Protein AF-A0AAV0X705-F1 (afdb_monomer_lite)

Structure (mmCIF, N/CA/C/O backbone):
data_AF-A0AAV0X705-F1
#
_entry.id   AF-A0AAV0X705-F1
#
loop_
_atom_site.group_PDB
_atom_site.id
_atom_site.type_symbol
_atom_site.label_atom_id
_atom_site.label_alt_id
_atom_site.label_comp_id
_atom_site.label_asym_id
_atom_site.label_entity_id
_atom_site.label_seq_id
_atom_site.pdbx_PDB_ins_code
_atom_site.Cartn_x
_atom_site.Cartn_y
_atom_site.Cartn_z
_atom_site.occupancy
_atom_site.B_iso_or_equiv
_atom_site.auth_seq_id
_atom_site.auth_comp_id
_atom_site.auth_asym_id
_atom_site.auth_atom_id
_atom_site.pdbx_PDB_model_num
ATOM 1 N N . MET A 1 1 ? 3.513 -4.957 -24.515 1.00 72.44 1 MET A N 1
ATOM 2 C CA . MET A 1 1 ? 3.235 -4.388 -23.178 1.00 72.44 1 MET A CA 1
ATOM 3 C C . MET A 1 1 ? 4.508 -3.713 -22.688 1.00 72.44 1 MET A C 1
ATOM 5 O O . MET A 1 1 ? 5.542 -4.361 -22.746 1.00 72.44 1 MET A O 1
ATOM 9 N N . SER A 1 2 ? 4.488 -2.427 -22.319 1.00 89.81 2 SER A N 1
ATOM 10 C CA . SER A 1 2 ? 5.707 -1.733 -21.869 1.00 89.81 2 SER A CA 1
ATOM 11 C C . SER A 1 2 ? 5.976 -1.992 -20.386 1.00 89.81 2 SER A C 1
ATOM 13 O O . SER A 1 2 ? 5.035 -2.148 -19.607 1.00 89.81 2 SER A O 1
ATOM 15 N N . PHE A 1 3 ? 7.251 -1.988 -19.987 1.00 91.44 3 PHE A N 1
ATOM 16 C CA . PHE A 1 3 ? 7.635 -2.076 -18.574 1.00 91.44 3 PHE A CA 1
ATOM 17 C C . PHE A 1 3 ? 6.980 -0.967 -17.738 1.00 91.44 3 PHE A C 1
ATOM 19 O O . PHE A 1 3 ? 6.468 -1.230 -16.658 1.00 91.44 3 PHE A O 1
ATOM 26 N N . GLU A 1 4 ? 6.902 0.257 -18.268 1.00 94.62 4 GLU A N 1
ATOM 27 C CA . GLU A 1 4 ? 6.250 1.379 -17.585 1.00 94.62 4 GLU A CA 1
ATOM 28 C C . GLU A 1 4 ? 4.760 1.120 -17.304 1.00 94.62 4 GLU A C 1
ATOM 30 O O . GLU A 1 4 ? 4.263 1.461 -16.230 1.00 94.62 4 GLU A O 1
ATOM 35 N N . PHE A 1 5 ? 4.042 0.492 -18.241 1.00 94.25 5 PHE A N 1
ATOM 36 C CA . PHE A 1 5 ? 2.642 0.129 -18.032 1.00 94.25 5 PHE A CA 1
ATOM 37 C C . PHE A 1 5 ? 2.497 -0.916 -16.920 1.00 94.25 5 PHE A C 1
ATOM 39 O O . PHE A 1 5 ? 1.670 -0.741 -16.027 1.00 94.25 5 PHE A O 1
ATOM 46 N N . VAL A 1 6 ? 3.341 -1.953 -16.927 1.00 95.56 6 VAL A N 1
ATOM 47 C CA . VAL A 1 6 ? 3.371 -2.978 -15.869 1.00 95.56 6 VAL A CA 1
ATOM 48 C C . VAL A 1 6 ? 3.702 -2.356 -14.517 1.00 95.56 6 VAL A C 1
ATOM 50 O O . VAL A 1 6 ? 3.005 -2.612 -13.543 1.00 95.56 6 VAL A O 1
ATOM 53 N N . LEU A 1 7 ? 4.704 -1.482 -14.458 1.00 96.81 7 LEU A N 1
ATOM 54 C CA . LEU A 1 7 ? 5.115 -0.815 -13.227 1.00 96.81 7 LEU A CA 1
ATOM 55 C C . LEU A 1 7 ? 3.969 0.000 -12.613 1.00 96.81 7 LEU A C 1
ATOM 57 O O . LEU A 1 7 ? 3.712 -0.095 -11.414 1.00 96.81 7 LEU A O 1
ATOM 61 N N . ARG A 1 8 ? 3.229 0.757 -13.435 1.00 97.06 8 ARG A N 1
ATOM 62 C CA . ARG A 1 8 ? 2.030 1.480 -12.982 1.00 97.06 8 ARG A CA 1
ATOM 63 C C . ARG A 1 8 ? 0.964 0.520 -12.447 1.00 97.06 8 ARG A C 1
ATOM 65 O O . ARG A 1 8 ? 0.338 0.837 -11.441 1.00 97.06 8 ARG A O 1
ATOM 72 N N . LEU A 1 9 ? 0.759 -0.632 -13.091 1.00 96.88 9 LEU A N 1
ATOM 73 C CA . LEU A 1 9 ? -0.199 -1.641 -12.628 1.00 96.88 9 LEU A CA 1
ATOM 74 C C . LEU A 1 9 ? 0.196 -2.249 -11.283 1.00 96.88 9 LEU A C 1
ATOM 76 O O . LEU A 1 9 ? -0.670 -2.373 -10.425 1.00 96.88 9 LEU A O 1
ATOM 80 N N . VAL A 1 10 ? 1.472 -2.584 -11.083 1.00 97.88 10 VAL A N 1
ATOM 81 C CA . VAL A 1 10 ? 1.976 -3.114 -9.804 1.00 97.88 10 VAL A CA 1
ATOM 82 C C . VAL A 1 10 ? 1.732 -2.103 -8.682 1.00 97.88 10 VAL A C 1
ATOM 84 O O . VAL A 1 10 ? 1.121 -2.439 -7.671 1.00 97.88 10 VAL A O 1
ATOM 87 N N . ILE A 1 11 ? 2.092 -0.835 -8.906 1.00 98.19 11 ILE A N 1
ATOM 88 C CA . ILE A 1 11 ? 1.886 0.236 -7.920 1.00 98.19 11 ILE A CA 1
ATOM 89 C C . ILE A 1 11 ? 0.404 0.399 -7.567 1.00 98.19 11 ILE A C 1
ATOM 91 O O . ILE A 1 11 ? 0.034 0.456 -6.392 1.00 98.19 11 ILE A O 1
ATOM 95 N N . TRP A 1 12 ? -0.465 0.464 -8.578 1.00 98.19 12 TRP A N 1
ATOM 96 C CA . TRP A 1 12 ? -1.902 0.596 -8.345 1.00 98.19 12 TRP A CA 1
ATOM 97 C C . TRP A 1 12 ? -2.497 -0.633 -7.665 1.00 98.19 12 TRP A C 1
ATOM 99 O O . TRP A 1 12 ? -3.355 -0.477 -6.799 1.00 98.19 12 TRP A O 1
ATOM 109 N N . HIS A 1 13 ? -2.045 -1.833 -8.020 1.00 98.06 13 HIS A N 1
ATOM 110 C CA . HIS A 1 13 ? -2.496 -3.075 -7.407 1.00 98.06 13 HIS A CA 1
ATOM 111 C C . HIS A 1 13 ? -2.211 -3.096 -5.900 1.00 98.06 13 HIS A C 1
ATOM 113 O O . HIS A 1 13 ? -3.118 -3.383 -5.116 1.00 98.06 13 HIS A O 1
ATOM 119 N N . ASP A 1 14 ? -1.001 -2.724 -5.483 1.00 98.06 14 ASP A N 1
ATOM 120 C CA . ASP A 1 14 ? -0.610 -2.729 -4.071 1.00 98.06 14 ASP A CA 1
ATOM 121 C C . ASP A 1 14 ? -1.432 -1.729 -3.247 1.00 98.06 14 ASP A C 1
ATOM 123 O O . ASP A 1 14 ? -1.995 -2.074 -2.203 1.00 98.06 14 ASP A O 1
ATOM 127 N N . ILE A 1 15 ? -1.553 -0.493 -3.745 1.00 98.12 15 ILE A N 1
ATOM 128 C CA . ILE A 1 15 ? -2.300 0.579 -3.075 1.00 98.12 15 ILE A CA 1
ATOM 129 C C . ILE A 1 15 ? -3.785 0.221 -2.988 1.00 98.12 15 ILE A C 1
ATOM 131 O O . ILE A 1 15 ? -4.378 0.275 -1.907 1.00 98.12 15 ILE A O 1
ATOM 135 N N . LEU A 1 16 ? -4.398 -0.173 -4.108 1.00 98.38 16 LEU A N 1
ATOM 136 C CA . LEU A 1 16 ? -5.816 -0.531 -4.144 1.00 98.38 16 LEU A CA 1
ATOM 137 C C . LEU A 1 16 ? -6.106 -1.772 -3.301 1.00 98.38 16 LEU A C 1
ATOM 139 O O . LEU A 1 16 ? -7.182 -1.854 -2.709 1.00 98.38 16 LEU A O 1
ATOM 143 N N . GLY A 1 17 ? -5.162 -2.709 -3.201 1.00 98.00 17 GLY A N 1
ATOM 144 C CA . GLY A 1 17 ? -5.264 -3.876 -2.331 1.00 98.00 17 GLY A CA 1
ATOM 145 C C . GLY A 1 17 ? -5.465 -3.485 -0.868 1.00 98.00 17 GLY A C 1
ATOM 146 O O . GLY A 1 17 ? -6.417 -3.944 -0.236 1.00 98.00 17 GLY A O 1
ATOM 147 N N . GLN A 1 18 ? -4.633 -2.582 -0.348 1.00 98.00 18 GLN A N 1
ATOM 148 C CA . GLN A 1 18 ? -4.747 -2.116 1.039 1.00 98.00 18 GLN A CA 1
ATOM 149 C C . GLN A 1 18 ? -5.987 -1.249 1.264 1.00 98.00 18 GLN A C 1
ATOM 151 O O . GLN A 1 18 ? -6.723 -1.456 2.231 1.00 98.00 18 GLN A O 1
ATOM 156 N N . VAL A 1 19 ? -6.287 -0.335 0.335 1.00 98.19 19 VAL A N 1
ATOM 157 C CA . VAL A 1 19 ? -7.508 0.485 0.395 1.00 98.19 19 VAL A CA 1
ATOM 158 C C . VAL A 1 19 ? -8.756 -0.398 0.416 1.00 98.19 19 VAL A C 1
ATOM 160 O O . VAL A 1 19 ? -9.667 -0.156 1.203 1.00 98.19 19 VAL A O 1
ATOM 163 N N . LYS A 1 20 ? -8.798 -1.465 -0.390 1.00 98.12 20 LYS A N 1
ATOM 164 C CA . LYS A 1 20 ? -9.918 -2.414 -0.435 1.00 98.12 20 LYS A CA 1
ATOM 165 C C . LYS A 1 20 ? -10.153 -3.112 0.904 1.00 98.12 20 LYS A C 1
ATOM 167 O O . LYS A 1 20 ? -11.311 -3.340 1.251 1.00 98.12 20 LYS A O 1
ATOM 172 N N . ILE A 1 21 ? -9.097 -3.468 1.637 1.00 96.62 21 ILE A N 1
ATOM 173 C CA . ILE A 1 21 ? -9.215 -4.105 2.958 1.00 96.62 21 ILE A CA 1
ATOM 174 C C . ILE A 1 21 ? -9.908 -3.152 3.930 1.00 96.62 21 ILE A C 1
ATOM 176 O O . ILE A 1 21 ? -10.940 -3.505 4.497 1.00 96.62 21 ILE A O 1
ATOM 180 N N . VAL A 1 22 ? 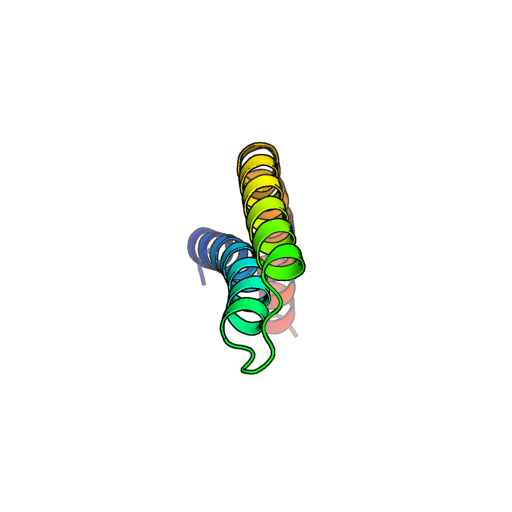-9.398 -1.925 4.053 1.00 97.69 22 VAL A N 1
ATOM 181 C CA . VAL A 1 22 ? -9.990 -0.916 4.941 1.00 97.69 22 VAL A CA 1
ATOM 182 C C . VAL A 1 22 ? -11.417 -0.580 4.521 1.00 97.69 22 VAL A C 1
ATOM 184 O O . VAL A 1 22 ? -12.305 -0.515 5.361 1.00 97.69 22 VAL A O 1
ATOM 187 N N . ASN A 1 23 ? -11.673 -0.451 3.219 1.00 97.44 23 ASN A N 1
ATOM 188 C CA . ASN A 1 23 ? -13.004 -0.144 2.707 1.00 97.44 23 ASN A CA 1
ATOM 189 C C . ASN A 1 2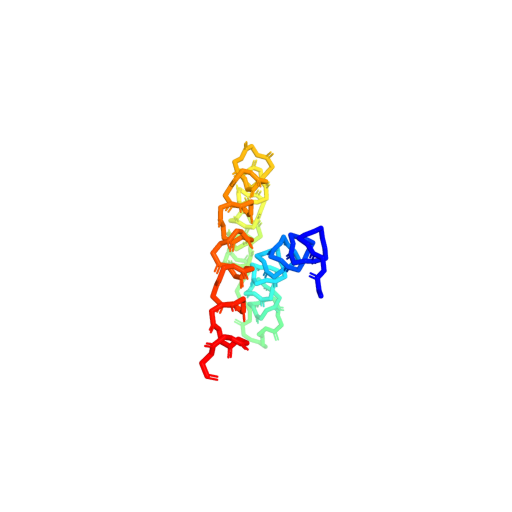3 ? -14.037 -1.217 3.085 1.00 97.44 23 ASN A C 1
ATOM 191 O O . ASN A 1 23 ? -15.178 -0.891 3.387 1.00 97.44 23 ASN A O 1
ATOM 195 N N . ARG A 1 24 ? -13.645 -2.497 3.119 1.00 97.25 24 ARG A N 1
ATOM 196 C CA . ARG A 1 24 ? -14.529 -3.578 3.583 1.00 97.25 24 ARG A CA 1
ATOM 197 C C . ARG A 1 24 ? -14.856 -3.467 5.067 1.00 97.25 24 ARG A C 1
ATOM 199 O O . ARG A 1 24 ? -16.002 -3.690 5.427 1.00 97.25 24 ARG A O 1
ATOM 206 N N . ILE A 1 25 ? -13.878 -3.110 5.898 1.00 96.06 25 ILE A N 1
ATOM 207 C CA . ILE A 1 25 ? -14.077 -2.917 7.342 1.00 96.06 25 ILE A CA 1
ATOM 208 C C . ILE A 1 25 ? -15.035 -1.748 7.595 1.00 96.06 25 ILE A C 1
ATOM 210 O O . ILE A 1 25 ? -15.978 -1.880 8.366 1.00 96.06 25 ILE A O 1
ATOM 214 N N . LEU A 1 26 ? -14.839 -0.632 6.888 1.00 96.75 26 LEU A N 1
ATOM 215 C CA . LEU A 1 26 ? -15.677 0.564 7.018 1.00 96.75 26 LEU A CA 1
ATOM 216 C C . LEU A 1 26 ? -17.113 0.367 6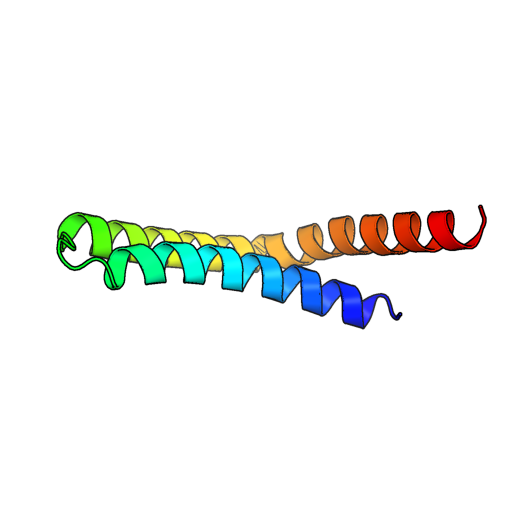.515 1.00 96.75 26 LEU A C 1
ATOM 218 O O . LEU A 1 26 ? -18.017 1.068 6.955 1.00 96.75 26 LEU A O 1
ATOM 222 N N . GLN A 1 27 ? -17.324 -0.553 5.573 1.00 97.25 27 GLN A N 1
ATOM 223 C CA . GLN A 1 27 ? -18.645 -0.85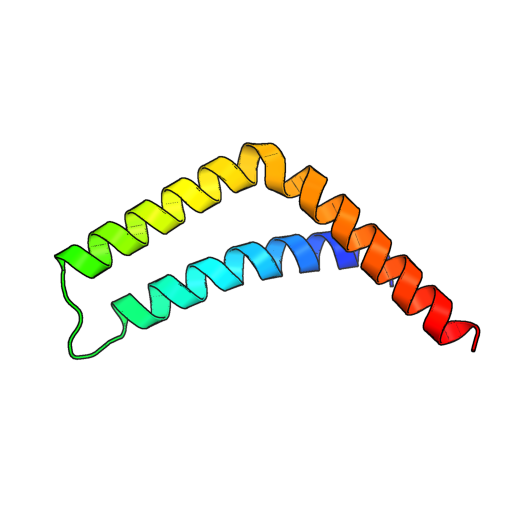4 5.017 1.00 97.25 27 GLN A CA 1
ATOM 224 C C . GLN A 1 27 ? -19.377 -1.980 5.761 1.00 97.25 27 GLN A C 1
ATOM 226 O O . GLN A 1 27 ? -20.502 -2.313 5.383 1.00 97.25 27 GLN A O 1
ATOM 231 N N . ASP A 1 28 ? -18.773 -2.587 6.786 1.00 96.12 28 ASP A N 1
ATOM 232 C CA . ASP A 1 28 ? -19.431 -3.640 7.557 1.00 96.12 28 ASP A CA 1
ATOM 233 C C . ASP A 1 28 ? -20.626 -3.054 8.346 1.00 96.12 28 ASP A C 1
ATOM 235 O O . ASP A 1 28 ? -20.459 -2.086 9.088 1.00 96.12 28 ASP A O 1
ATOM 239 N N . PRO A 1 29 ? -21.847 -3.615 8.247 1.00 95.06 29 PRO A N 1
ATOM 240 C CA . PRO A 1 29 ? -22.996 -3.141 9.027 1.00 95.06 29 PRO A CA 1
ATOM 241 C C . PRO A 1 29 ? -22.804 -3.223 10.550 1.00 95.06 29 PRO A C 1
ATOM 243 O O . PRO A 1 29 ? -23.532 -2.575 11.299 1.00 95.06 29 PRO A O 1
ATOM 246 N N . LYS A 1 30 ? -21.858 -4.046 11.010 1.00 96.00 30 LYS A N 1
ATOM 247 C CA . LYS A 1 30 ? -21.439 -4.214 12.406 1.00 96.00 30 LYS A CA 1
ATOM 248 C C . LYS A 1 30 ? -20.078 -3.564 12.669 1.00 96.00 30 LYS A C 1
ATOM 250 O O . LYS A 1 30 ? -19.366 -3.999 13.571 1.00 96.00 30 LYS A O 1
ATOM 255 N N . MET A 1 31 ? -19.703 -2.570 11.863 1.00 95.69 31 MET A N 1
ATOM 256 C CA . MET A 1 31 ? -18.443 -1.846 11.986 1.00 95.69 31 MET A CA 1
ATOM 257 C C . MET A 1 31 ? -18.219 -1.377 13.428 1.00 95.69 31 MET A C 1
ATOM 259 O O . MET A 1 31 ? -19.061 -0.714 14.035 1.00 95.69 31 MET A O 1
ATOM 263 N N . ASP A 1 32 ? -17.041 -1.714 13.942 1.00 96.19 32 ASP A N 1
ATOM 264 C CA . ASP A 1 32 ? -16.526 -1.233 15.214 1.00 96.19 32 ASP A CA 1
ATOM 265 C C . ASP A 1 32 ? -15.626 -0.010 14.985 1.00 96.19 32 ASP A C 1
ATOM 267 O O . ASP A 1 32 ? -14.769 -0.010 14.092 1.00 96.19 32 ASP A O 1
ATOM 271 N N . LEU A 1 33 ? -15.845 1.053 15.765 1.00 95.44 33 LEU A N 1
ATOM 272 C CA . LEU A 1 33 ? -15.141 2.326 15.589 1.00 95.44 33 LEU A CA 1
ATOM 273 C C . LEU A 1 33 ? -13.648 2.197 15.903 1.00 95.44 33 LEU A C 1
ATOM 275 O O . LEU A 1 33 ? -12.829 2.732 15.152 1.00 95.44 33 LEU A O 1
ATOM 279 N N . ASP A 1 34 ? -13.290 1.454 16.950 1.00 96.69 34 ASP A N 1
ATOM 280 C CA . ASP A 1 34 ? -11.896 1.277 17.361 1.00 96.69 34 ASP A CA 1
ATOM 281 C C . ASP A 1 34 ? -11.124 0.446 16.327 1.00 96.69 34 ASP A C 1
ATOM 283 O O . ASP A 1 34 ? -10.046 0.845 15.867 1.00 96.69 34 ASP A O 1
ATOM 287 N N . ALA A 1 35 ? -11.704 -0.667 15.869 1.00 93.50 35 ALA A N 1
ATOM 288 C CA . ALA A 1 35 ? -11.148 -1.487 14.797 1.00 93.50 35 ALA A CA 1
ATOM 289 C C . ALA A 1 35 ? -10.996 -0.697 13.486 1.00 93.50 35 ALA A C 1
ATOM 291 O O . ALA A 1 35 ? -9.989 -0.834 12.783 1.00 93.50 35 ALA A O 1
ATOM 292 N N . SER A 1 36 ? -11.960 0.167 13.165 1.00 96.44 36 SER A N 1
ATOM 293 C CA . SER A 1 36 ? -11.926 1.014 11.968 1.00 96.44 36 SER A CA 1
ATOM 294 C C . SER A 1 36 ? -10.836 2.078 12.037 1.00 96.44 36 SER A C 1
ATOM 296 O O . SER A 1 36 ? -10.074 2.240 11.081 1.00 96.44 36 SER A O 1
ATOM 298 N N . ALA A 1 37 ? -10.705 2.763 13.176 1.00 97.56 37 ALA A N 1
ATOM 299 C CA . ALA A 1 37 ? -9.643 3.736 13.406 1.00 97.56 37 ALA A CA 1
ATOM 300 C C . ALA A 1 37 ? -8.256 3.077 13.330 1.00 97.56 37 ALA A C 1
ATOM 302 O O . ALA A 1 37 ? -7.358 3.588 12.657 1.00 97.56 37 ALA A O 1
ATOM 303 N N . SER A 1 38 ? -8.099 1.897 13.939 1.00 97.56 38 SER A N 1
ATOM 304 C CA . SER A 1 38 ? -6.866 1.104 13.866 1.00 97.56 38 SER A CA 1
ATOM 305 C C . SER A 1 38 ? -6.515 0.701 12.426 1.00 97.56 38 SER A C 1
ATOM 307 O O . SER A 1 38 ? -5.361 0.805 11.994 1.00 97.56 38 SER A O 1
ATOM 309 N N . SER A 1 39 ? -7.519 0.312 11.639 1.00 97.06 39 SER A N 1
ATOM 310 C CA . SER A 1 39 ? -7.344 -0.088 10.238 1.00 97.06 39 SER A CA 1
ATOM 311 C C . SER A 1 39 ? -6.955 1.088 9.337 1.00 97.06 39 SER A C 1
ATOM 313 O O . SER A 1 39 ? -6.073 0.949 8.488 1.00 97.06 39 SER A O 1
ATOM 315 N N . LEU A 1 40 ? -7.542 2.270 9.554 1.00 98.12 40 LEU A N 1
ATOM 316 C CA . LEU A 1 40 ? -7.132 3.508 8.883 1.00 98.12 40 LEU A CA 1
ATOM 317 C C . LEU A 1 40 ? -5.693 3.902 9.244 1.00 98.12 40 LEU A C 1
ATOM 319 O O . LEU A 1 40 ? -4.914 4.242 8.354 1.00 98.12 40 LEU A O 1
ATOM 323 N N . GLY A 1 41 ? -5.308 3.792 10.519 1.00 98.31 41 GLY A N 1
ATOM 324 C CA . GLY A 1 41 ? -3.926 4.014 10.957 1.00 98.31 41 GLY A CA 1
ATOM 325 C C . GLY A 1 41 ? -2.940 3.062 10.276 1.00 98.31 41 GLY A C 1
ATOM 326 O O . GLY A 1 41 ? -1.897 3.485 9.779 1.00 98.31 41 GLY A O 1
ATOM 327 N N . SER A 1 42 ? -3.318 1.789 10.155 1.00 97.75 42 SER A N 1
ATOM 328 C CA . SER A 1 42 ? -2.526 0.775 9.452 1.00 97.75 42 SER A CA 1
ATOM 329 C C . SER A 1 42 ? -2.351 1.101 7.965 1.00 97.75 42 SER A C 1
ATOM 331 O O . SER A 1 42 ? -1.252 0.945 7.431 1.00 97.75 42 SER A O 1
ATOM 333 N N . LEU A 1 43 ? -3.395 1.612 7.300 1.00 98.38 43 LEU A N 1
ATOM 334 C CA . LEU A 1 43 ? -3.316 2.080 5.912 1.00 98.38 43 LEU A CA 1
ATOM 335 C C . LEU A 1 43 ? -2.378 3.282 5.760 1.00 98.38 43 LEU A C 1
ATOM 337 O O . LEU A 1 43 ? -1.588 3.311 4.818 1.00 98.38 43 LEU A O 1
ATOM 341 N N . ILE A 1 44 ? -2.415 4.243 6.687 1.00 98.44 44 ILE A N 1
ATOM 342 C CA . ILE A 1 44 ? -1.483 5.381 6.687 1.00 98.44 44 ILE A CA 1
ATOM 343 C C . ILE A 1 44 ? -0.042 4.876 6.813 1.00 98.44 44 ILE A C 1
ATOM 345 O O . ILE A 1 44 ? 0.791 5.191 5.965 1.00 98.44 44 ILE A O 1
ATOM 349 N N . THR A 1 45 ? 0.239 4.021 7.801 1.00 98.38 45 THR A N 1
ATOM 350 C CA . THR A 1 45 ? 1.574 3.430 7.988 1.00 98.38 45 THR A CA 1
ATOM 351 C C . THR A 1 45 ? 2.028 2.637 6.760 1.00 98.38 45 THR A C 1
ATOM 353 O O . THR A 1 45 ? 3.203 2.687 6.391 1.00 98.38 45 THR A O 1
ATOM 356 N N . PHE A 1 46 ? 1.121 1.904 6.108 1.00 98.25 46 PHE A N 1
ATOM 357 C CA . PHE A 1 46 ? 1.420 1.228 4.849 1.00 98.25 46 PHE A CA 1
ATOM 358 C C . PHE A 1 46 ? 1.840 2.230 3.772 1.00 98.25 46 PHE A C 1
ATOM 360 O O . PHE A 1 46 ? 2.902 2.052 3.183 1.00 98.25 46 PHE A O 1
ATOM 367 N N . LEU A 1 47 ? 1.062 3.291 3.536 1.00 98.19 47 LEU A N 1
ATOM 368 C CA . LEU A 1 47 ? 1.352 4.288 2.500 1.00 98.19 47 LEU A CA 1
ATOM 369 C C . LEU A 1 47 ? 2.670 5.029 2.767 1.00 98.19 47 LEU A C 1
ATOM 371 O O . LEU A 1 47 ? 3.438 5.278 1.837 1.00 98.19 47 LEU A O 1
ATOM 375 N N . GLU A 1 48 ? 2.977 5.336 4.027 1.00 98.31 48 GLU A N 1
ATOM 376 C CA . GLU A 1 48 ? 4.246 5.956 4.424 1.00 98.31 48 GLU A CA 1
ATOM 377 C C . GLU A 1 48 ? 5.451 5.064 4.115 1.00 98.31 48 GLU A C 1
ATOM 379 O O . GLU A 1 48 ? 6.449 5.547 3.574 1.00 98.31 48 GLU A O 1
ATOM 384 N N . LYS A 1 49 ? 5.351 3.762 4.409 1.00 98.06 49 LYS A N 1
ATOM 385 C CA . LYS A 1 49 ? 6.383 2.772 4.062 1.00 98.06 49 LYS A CA 1
ATOM 386 C C . LYS A 1 49 ? 6.464 2.563 2.553 1.00 98.06 49 LYS A C 1
ATOM 388 O O . LYS A 1 49 ? 7.550 2.557 1.987 1.00 98.06 49 LYS A O 1
ATOM 393 N N . TYR A 1 50 ? 5.322 2.462 1.880 1.00 98.06 50 TYR A N 1
ATOM 394 C CA . TYR A 1 50 ? 5.265 2.282 0.434 1.00 98.06 50 TYR A CA 1
ATOM 395 C C . TYR A 1 50 ? 5.915 3.458 -0.305 1.00 98.06 50 TYR A C 1
ATOM 397 O O . TYR A 1 50 ? 6.576 3.273 -1.321 1.00 98.06 50 TYR A O 1
ATOM 405 N N . ARG A 1 51 ? 5.823 4.676 0.239 1.00 97.12 51 ARG A N 1
ATOM 406 C CA . ARG A 1 51 ? 6.523 5.843 -0.307 1.00 97.12 51 ARG A CA 1
ATOM 407 C C . ARG A 1 51 ? 8.050 5.720 -0.234 1.00 97.12 51 ARG A C 1
ATOM 409 O O . ARG A 1 51 ? 8.720 6.267 -1.103 1.00 97.12 51 ARG A O 1
ATOM 416 N N . THR A 1 52 ? 8.611 5.056 0.780 1.00 97.56 52 THR A N 1
ATOM 417 C CA . THR A 1 52 ? 10.072 4.937 0.940 1.00 97.56 52 THR A CA 1
ATOM 418 C C . THR A 1 52 ? 10.670 3.765 0.172 1.00 97.56 52 THR A C 1
ATOM 420 O O . THR A 1 52 ? 11.762 3.912 -0.369 1.00 97.56 52 THR A O 1
ATOM 423 N N . ASN A 1 53 ? 9.986 2.620 0.101 1.00 95.31 53 ASN A N 1
ATOM 424 C CA . ASN A 1 53 ? 10.532 1.403 -0.520 1.00 95.31 53 ASN A CA 1
ATOM 425 C C . ASN A 1 53 ? 9.636 0.758 -1.591 1.00 95.31 53 ASN A C 1
ATOM 427 O O . ASN A 1 53 ? 10.096 -0.116 -2.325 1.00 95.31 53 ASN A O 1
ATOM 431 N N . GLY A 1 54 ? 8.385 1.195 -1.729 1.00 96.94 54 GLY A N 1
ATOM 432 C CA . GLY A 1 54 ? 7.407 0.580 -2.627 1.00 96.94 54 GLY A CA 1
ATOM 433 C C . GLY A 1 54 ? 7.768 0.723 -4.100 1.00 96.94 54 GLY A C 1
ATOM 434 O O . GLY A 1 54 ? 7.548 -0.209 -4.861 1.00 96.94 54 GLY A O 1
ATOM 435 N N . PHE A 1 55 ? 8.394 1.832 -4.508 1.00 96.38 55 PHE A N 1
ATOM 436 C CA . PHE A 1 55 ? 8.795 2.020 -5.907 1.00 96.38 55 PHE A CA 1
ATOM 437 C C . PHE A 1 55 ? 9.889 1.039 -6.352 1.00 96.38 55 PHE A C 1
ATOM 439 O O . PHE A 1 55 ? 9.774 0.442 -7.420 1.00 96.38 55 PHE A O 1
ATOM 446 N N . GLU A 1 56 ? 10.928 0.838 -5.537 1.00 97.69 56 GLU A N 1
ATOM 447 C CA . GLU A 1 56 ? 11.994 -0.120 -5.860 1.00 97.69 56 GLU A CA 1
ATOM 448 C C . GLU A 1 56 ? 11.480 -1.564 -5.818 1.00 97.69 56 GLU A C 1
ATOM 450 O O . GLU A 1 56 ? 11.772 -2.345 -6.721 1.00 97.69 56 GLU A O 1
ATOM 455 N N . ASN A 1 57 ? 10.617 -1.898 -4.853 1.00 97.75 57 ASN A N 1
ATOM 456 C CA . ASN A 1 57 ? 9.955 -3.204 -4.814 1.00 97.75 57 ASN A CA 1
ATOM 457 C C . ASN A 1 57 ? 9.069 -3.432 -6.053 1.00 97.75 57 ASN A C 1
ATOM 459 O O . ASN A 1 57 ? 9.125 -4.495 -6.669 1.00 97.75 57 ASN A O 1
ATOM 463 N N . ALA A 1 58 ? 8.297 -2.422 -6.467 1.00 98.06 58 ALA A N 1
ATOM 464 C CA . ALA A 1 58 ? 7.429 -2.509 -7.637 1.00 98.06 58 ALA A CA 1
ATOM 465 C C . ALA A 1 58 ? 8.217 -2.688 -8.944 1.00 98.06 58 ALA A C 1
ATOM 467 O O . ALA A 1 58 ? 7.734 -3.354 -9.860 1.00 98.06 58 ALA A O 1
ATOM 468 N N . LYS A 1 59 ? 9.439 -2.142 -9.042 1.00 97.69 59 LYS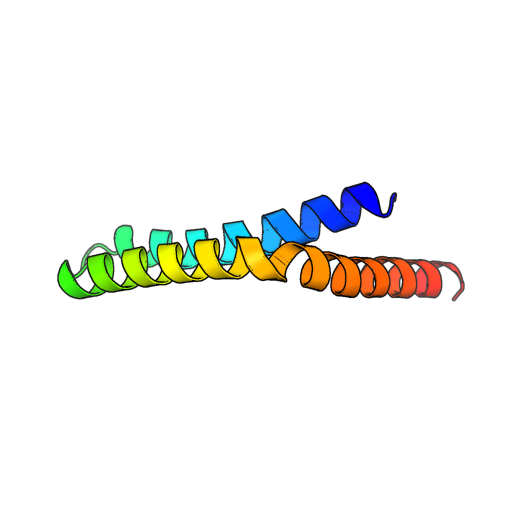 A N 1
ATOM 469 C CA . LYS A 1 59 ? 10.331 -2.402 -10.183 1.00 97.69 59 LYS A CA 1
ATOM 470 C C . LYS A 1 59 ? 10.752 -3.862 -10.260 1.00 97.69 59 LYS A C 1
ATOM 472 O O . LYS A 1 59 ? 10.695 -4.417 -11.352 1.00 97.69 59 LYS A O 1
ATOM 477 N N . LEU A 1 60 ? 11.158 -4.465 -9.139 1.00 97.62 60 LEU A N 1
ATOM 478 C CA . LEU A 1 60 ? 11.571 -5.873 -9.096 1.00 97.62 60 LEU A CA 1
ATOM 479 C C . LEU A 1 60 ? 10.430 -6.781 -9.569 1.00 97.62 60 LEU A C 1
ATOM 481 O O . LEU A 1 60 ? 10.600 -7.537 -10.520 1.00 97.62 60 LEU A O 1
ATOM 485 N N . VAL A 1 61 ? 9.234 -6.591 -9.007 1.00 97.19 61 VAL A N 1
ATOM 486 C CA . VAL A 1 61 ? 8.024 -7.317 -9.427 1.00 97.19 61 VAL A CA 1
ATOM 487 C C . VAL A 1 61 ? 7.688 -7.047 -10.898 1.00 97.19 61 VAL A C 1
ATOM 489 O O . VAL A 1 61 ? 7.317 -7.951 -11.643 1.00 97.19 61 VAL A O 1
ATOM 492 N N . GLY A 1 62 ? 7.833 -5.802 -11.356 1.00 96.44 62 GLY A N 1
ATOM 493 C CA . GLY A 1 62 ? 7.598 -5.442 -12.752 1.00 96.44 62 GLY A CA 1
ATOM 494 C C . GLY A 1 62 ? 8.537 -6.158 -13.728 1.00 96.44 62 GLY A C 1
ATOM 495 O O . GLY A 1 62 ? 8.093 -6.554 -14.806 1.00 96.44 62 GLY A O 1
ATOM 496 N N . ILE A 1 63 ? 9.810 -6.343 -13.358 1.00 95.19 63 ILE A N 1
ATOM 497 C CA . ILE A 1 63 ? 10.795 -7.095 -14.150 1.00 95.19 63 ILE A CA 1
ATOM 498 C C . ILE A 1 63 ? 10.366 -8.560 -14.240 1.00 95.19 63 ILE A C 1
ATOM 500 O O . ILE A 1 63 ? 10.230 -9.072 -15.348 1.00 95.19 63 ILE A O 1
ATOM 504 N N . GLU A 1 64 ? 10.037 -9.190 -13.110 1.00 95.50 64 GLU A N 1
ATOM 505 C CA . GLU A 1 64 ? 9.573 -10.585 -13.059 1.00 95.50 64 GLU A CA 1
ATOM 506 C C . GLU A 1 64 ? 8.322 -10.821 -13.930 1.00 95.50 64 GLU A C 1
ATOM 508 O O . GLU A 1 64 ? 8.213 -11.818 -14.650 1.00 95.50 64 GLU A O 1
ATOM 513 N N . ILE A 1 65 ? 7.368 -9.882 -13.928 1.00 94.38 65 ILE A N 1
ATOM 514 C CA . ILE A 1 65 ? 6.166 -9.959 -14.774 1.00 94.38 65 ILE A CA 1
ATOM 515 C C . ILE A 1 65 ? 6.524 -9.848 -16.262 1.00 94.38 65 ILE A C 1
ATOM 517 O O . ILE A 1 65 ? 5.986 -10.591 -17.084 1.00 94.38 65 ILE A O 1
ATOM 521 N N . VAL A 1 66 ? 7.416 -8.929 -16.639 1.00 92.19 66 VAL A N 1
ATOM 522 C CA . VAL A 1 66 ? 7.834 -8.776 -18.042 1.00 92.19 66 VAL A CA 1
ATOM 523 C C . VAL A 1 66 ? 8.604 -10.005 -18.522 1.00 92.19 66 VAL A C 1
ATOM 525 O O . VAL A 1 66 ? 8.341 -10.481 -19.626 1.00 92.19 66 VAL A O 1
ATOM 528 N N . GLU A 1 67 ? 9.508 -10.539 -17.701 1.00 91.44 67 GLU A N 1
ATOM 529 C CA . GLU A 1 67 ? 10.285 -11.743 -18.003 1.00 91.44 67 GLU A CA 1
ATOM 530 C C . GLU A 1 67 ? 9.394 -12.972 -18.137 1.00 91.44 67 GLU A C 1
ATOM 532 O O . GLU A 1 67 ? 9.503 -13.695 -19.127 1.00 91.44 67 GLU A O 1
ATOM 537 N N . SER A 1 68 ? 8.468 -13.178 -17.196 1.00 90.12 68 SER A N 1
ATOM 538 C CA . SER A 1 68 ? 7.526 -14.293 -17.275 1.00 90.12 68 SER A CA 1
ATOM 539 C C . SER A 1 68 ? 6.700 -14.203 -18.552 1.00 90.12 68 SER A C 1
ATOM 541 O O . SER A 1 68 ? 6.690 -15.156 -19.323 1.00 90.12 68 SER A O 1
ATOM 543 N N . ILE A 1 69 ? 6.084 -13.054 -18.848 1.00 86.06 69 ILE A N 1
ATOM 544 C CA . ILE A 1 69 ? 5.295 -12.855 -20.073 1.00 86.06 69 ILE A CA 1
ATOM 545 C C . ILE A 1 69 ? 6.147 -13.072 -21.322 1.00 86.06 69 ILE A C 1
ATOM 547 O O . ILE A 1 69 ? 5.698 -13.764 -22.228 1.00 86.06 69 ILE A O 1
ATOM 551 N N . GLY A 1 70 ? 7.374 -12.550 -21.371 1.00 78.06 70 GLY A N 1
ATOM 552 C CA . GLY A 1 70 ? 8.311 -12.800 -22.468 1.00 78.06 70 GLY A CA 1
ATOM 553 C C . GLY A 1 70 ? 8.653 -14.282 -22.648 1.00 78.06 70 GLY A C 1
ATOM 554 O O . GLY A 1 70 ? 8.734 -14.748 -23.782 1.00 78.06 70 GLY A O 1
ATOM 555 N N . ALA A 1 71 ? 8.792 -15.038 -21.557 1.00 68.44 71 ALA A N 1
ATOM 556 C CA . ALA A 1 71 ? 8.986 -16.484 -21.602 1.00 68.44 71 ALA A CA 1
ATOM 557 C C . ALA A 1 71 ? 7.753 -17.212 -22.163 1.00 68.44 71 ALA A C 1
ATOM 559 O O . ALA A 1 71 ? 7.916 -18.094 -23.000 1.00 68.44 71 ALA A O 1
ATOM 560 N N . TRP A 1 72 ? 6.532 -16.793 -21.801 1.00 61.81 72 TRP A N 1
ATOM 561 C CA . TRP A 1 72 ? 5.289 -17.351 -22.359 1.00 61.81 72 TRP A CA 1
ATOM 562 C C . TRP A 1 72 ? 5.158 -17.158 -23.880 1.00 61.81 72 TRP A C 1
ATOM 564 O O . TRP A 1 72 ? 4.537 -17.988 -24.530 1.00 61.81 72 TRP A O 1
ATOM 574 N N . TRP A 1 73 ? 5.724 -16.093 -24.463 1.00 57.78 73 TRP A N 1
ATOM 575 C CA . TRP A 1 73 ? 5.685 -15.862 -25.920 1.00 57.78 73 TRP A CA 1
ATOM 576 C C . TRP A 1 73 ? 6.688 -16.709 -26.718 1.00 57.78 73 TRP A C 1
ATOM 578 O O . TRP A 1 73 ? 6.545 -16.817 -27.934 1.00 57.78 73 TRP A O 1
ATOM 588 N N . ASN A 1 74 ? 7.701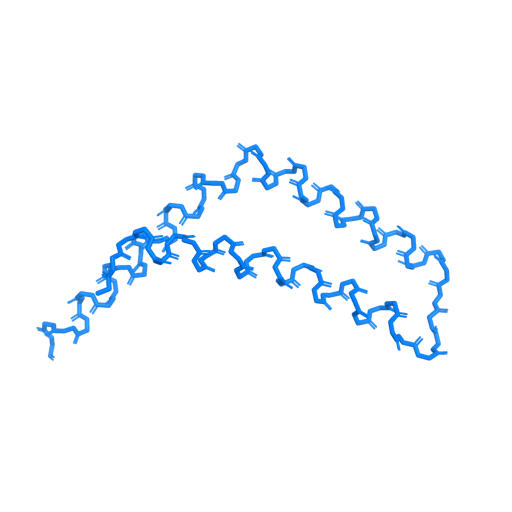 -17.278 -26.058 1.00 56.59 74 ASN A N 1
ATOM 589 C CA . ASN A 1 74 ? 8.778 -18.042 -26.695 1.00 56.59 74 ASN A CA 1
ATOM 590 C C . ASN A 1 74 ? 8.627 -19.569 -26.514 1.00 56.59 74 ASN A C 1
ATOM 592 O O . ASN A 1 74 ? 9.555 -20.309 -26.851 1.00 56.59 74 ASN A O 1
ATOM 596 N N . CYS A 1 75 ? 7.492 -20.028 -25.974 1.00 47.09 75 CYS A N 1
ATOM 597 C CA . CYS A 1 75 ? 7.135 -21.437 -25.788 1.00 47.09 75 CYS A CA 1
ATOM 598 C C . CYS A 1 75 ? 5.963 -21.849 -26.684 1.00 47.09 75 CYS A C 1
ATOM 600 O O . CYS A 1 75 ? 5.053 -21.017 -26.894 1.00 47.09 75 CYS A O 1
#

Foldseek 3Di:
DDLVVQLVVLLCCVLVVLVVVLVVLVPDPPRDPVVSVVSVVVSVVVVVVCVVCVSVVSSVVSVVVVVVVVVVVVD

pLDDT: mean 93.35, std 10.37, range [47.09, 98.44]

Organism: NCBI:txid13131

Sequence (75 aa):
MSFEFVLRLVIWHDILGQVKIVNRILQDPKMDLDASASSLGSLITFLEKYRTNGFENAKLVGIEIVESIGAWWNC

Secondary structure (DSSP, 8-state):
--HHHHHHHHHHHHHHHHHHHHHHHHT-TT--HHHHHHHHHHHHHHHHHIIIIIHHHHHHHHHHHHHHHHHHHT-

Radius of gyration: 16.39 Å; chains: 1; bounding box: 35×27×44 Å